Protein AF-A0A8C4W452-F1 (afdb_monomer_lite)

Secondary structure (DSSP, 8-state):
--TT-PPPPTT-EE-PBTTB---EE-GGG---HHHHHHHH-S--SSTTHHHHHHHHHH-TTHHHHSPP-----

Organism: NCBI:txid1825980

Structure (mmCIF, N/CA/C/O backbone):
data_AF-A0A8C4W452-F1
#
_entry.id   AF-A0A8C4W452-F1
#
loop_
_atom_site.group_PDB
_atom_site.id
_atom_site.type_symbol
_atom_site.label_atom_id
_atom_site.label_alt_id
_atom_site.label_comp_id
_atom_site.label_asym_id
_atom_site.label_entity_id
_atom_site.label_seq_id
_atom_site.pdbx_PDB_ins_code
_atom_site.Cartn_x
_atom_site.Cartn_y
_atom_site.Cartn_z
_atom_site.occupancy
_atom_site.B_iso_or_equiv
_atom_site.auth_seq_id
_atom_site.auth_comp_id
_atom_site.auth_asym_id
_atom_site.auth_atom_id
_atom_site.pdbx_PDB_model_num
ATOM 1 N N . ILE A 1 1 ? 13.493 -1.485 -24.316 1.00 44.97 1 ILE A N 1
ATOM 2 C CA . ILE A 1 1 ? 14.178 -1.784 -23.035 1.00 44.97 1 ILE A CA 1
ATOM 3 C C . ILE A 1 1 ? 15.430 -0.922 -23.051 1.00 44.97 1 ILE A C 1
ATOM 5 O O . ILE A 1 1 ? 16.227 -1.111 -23.957 1.00 44.97 1 ILE A O 1
ATOM 9 N N . ALA A 1 2 ? 15.506 0.113 -22.211 1.00 43.03 2 ALA A N 1
ATOM 10 C CA . ALA A 1 2 ? 16.620 1.061 -22.246 1.00 43.03 2 ALA A CA 1
ATOM 11 C C . ALA A 1 2 ? 17.893 0.415 -21.675 1.00 43.03 2 ALA A C 1
ATOM 13 O O . ALA A 1 2 ? 17.851 -0.235 -20.627 1.00 43.03 2 ALA A O 1
ATOM 14 N N . ASP A 1 3 ? 18.983 0.576 -22.416 1.00 47.06 3 ASP A N 1
ATOM 15 C CA . ASP A 1 3 ? 20.322 0.062 -22.145 1.00 47.06 3 ASP A CA 1
ATOM 16 C C . ASP A 1 3 ? 20.849 0.649 -20.820 1.00 47.06 3 ASP A C 1
ATOM 18 O O . ASP A 1 3 ? 20.903 1.865 -20.661 1.00 47.06 3 ASP A O 1
ATOM 22 N N . GLY A 1 4 ? 21.123 -0.200 -19.823 1.00 50.88 4 GLY A N 1
ATOM 23 C CA . GLY A 1 4 ? 21.599 0.214 -18.491 1.00 50.88 4 GLY A CA 1
ATOM 24 C C . GLY A 1 4 ? 20.602 0.050 -17.334 1.00 50.88 4 GLY A C 1
ATOM 25 O O . GLY A 1 4 ? 20.984 0.199 -16.172 1.00 50.88 4 GLY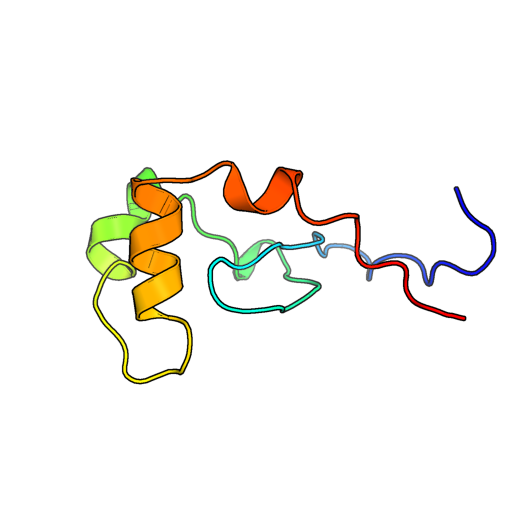 A O 1
ATOM 26 N N . ALA A 1 5 ? 19.345 -0.326 -17.597 1.00 52.84 5 ALA A N 1
ATOM 27 C CA . ALA A 1 5 ? 18.421 -0.691 -16.526 1.00 52.84 5 ALA A CA 1
ATOM 28 C C . ALA A 1 5 ? 18.887 -1.997 -15.859 1.00 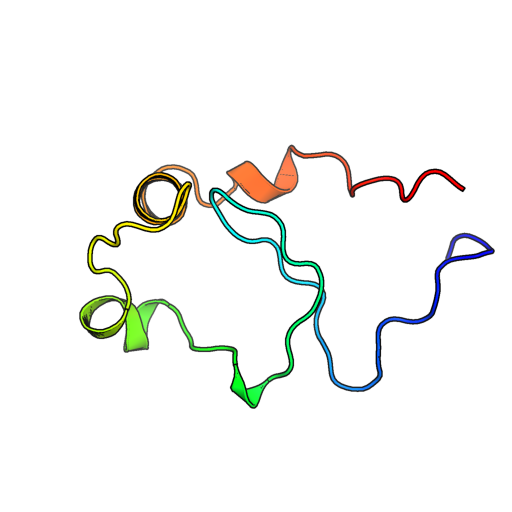52.84 5 ALA A C 1
ATOM 30 O O . ALA A 1 5 ? 18.732 -3.085 -16.422 1.00 52.84 5 ALA A O 1
ATOM 31 N N . VAL A 1 6 ? 19.454 -1.894 -14.650 1.00 56.16 6 VAL A N 1
ATOM 32 C CA . VAL A 1 6 ? 19.676 -3.050 -13.771 1.00 56.16 6 VAL A CA 1
ATOM 33 C C . VAL A 1 6 ? 18.389 -3.862 -13.732 1.00 56.16 6 VAL A C 1
ATOM 35 O O . VAL A 1 6 ? 17.333 -3.347 -13.357 1.00 56.16 6 VAL A O 1
ATOM 38 N N . LYS A 1 7 ? 18.468 -5.117 -14.196 1.00 64.31 7 LYS A N 1
ATOM 39 C CA . LYS A 1 7 ? 17.310 -6.011 -14.249 1.00 64.31 7 LYS A CA 1
ATOM 40 C C . LYS A 1 7 ? 16.633 -5.981 -12.875 1.00 64.31 7 LYS A C 1
ATOM 42 O O . LYS A 1 7 ? 17.343 -6.117 -11.872 1.00 64.31 7 LYS A O 1
ATOM 47 N N . PRO A 1 8 ? 15.302 -5.782 -12.805 1.00 65.38 8 PRO A N 1
ATOM 48 C CA . PRO A 1 8 ? 14.607 -5.816 -11.529 1.00 65.38 8 PRO A CA 1
ATOM 49 C C . PRO A 1 8 ? 14.979 -7.122 -10.819 1.00 65.38 8 PRO A C 1
ATOM 51 O O . PRO A 1 8 ? 15.087 -8.155 -11.493 1.00 65.38 8 PRO A O 1
ATOM 54 N N . PRO A 1 9 ? 15.234 -7.094 -9.497 1.00 71.75 9 PRO A N 1
ATOM 55 C CA . PRO A 1 9 ? 15.639 -8.293 -8.787 1.00 71.75 9 PRO A CA 1
ATOM 56 C C . PRO A 1 9 ? 14.647 -9.419 -9.092 1.00 71.75 9 PRO A C 1
ATOM 58 O O . PRO A 1 9 ? 13.436 -9.171 -9.045 1.00 71.75 9 PRO A O 1
ATOM 61 N N . PRO A 1 10 ? 15.125 -10.630 -9.422 1.00 75.00 10 PRO A N 1
ATOM 62 C CA . PRO A 1 10 ? 14.237 -11.730 -9.760 1.00 75.00 10 PRO A CA 1
ATOM 63 C C . PRO A 1 10 ? 13.220 -11.930 -8.631 1.00 75.00 10 PRO A C 1
ATOM 65 O O . PRO A 1 10 ? 13.558 -11.852 -7.447 1.00 75.00 10 PRO A O 1
ATOM 68 N N . ASN A 1 11 ? 11.958 -12.137 -9.007 1.00 82.00 11 ASN A N 1
ATOM 69 C CA . ASN A 1 11 ? 10.817 -12.294 -8.098 1.00 82.00 11 ASN A CA 1
ATOM 70 C C . ASN A 1 11 ? 10.480 -11.059 -7.239 1.00 82.00 11 ASN A C 1
ATOM 72 O O . ASN A 1 11 ? 9.862 -11.199 -6.180 1.00 82.00 11 ASN A O 1
ATOM 76 N N . LYS A 1 12 ? 10.856 -9.850 -7.675 1.00 83.56 12 LYS A N 1
ATOM 77 C CA . LYS A 1 12 ? 10.347 -8.598 -7.103 1.00 83.56 12 LYS A CA 1
ATOM 78 C C . LYS A 1 12 ? 9.589 -7.783 -8.138 1.00 83.56 12 LYS A C 1
ATOM 80 O O . LYS A 1 12 ? 9.984 -7.694 -9.296 1.00 83.56 12 LYS A O 1
ATOM 85 N N . TYR A 1 13 ? 8.524 -7.146 -7.679 1.00 84.50 13 TYR A N 1
ATOM 86 C CA . TYR A 1 13 ? 7.723 -6.227 -8.468 1.00 84.50 13 TYR A CA 1
ATOM 87 C C . TYR A 1 13 ? 8.176 -4.792 -8.209 1.00 84.50 13 TYR A C 1
ATOM 89 O O . TYR A 1 13 ? 8.476 -4.463 -7.054 1.00 84.50 13 TYR A O 1
ATOM 97 N N . PRO A 1 14 ? 8.225 -3.939 -9.246 1.00 83.75 14 PRO A N 1
ATOM 98 C CA . PRO A 1 14 ? 8.355 -2.510 -9.043 1.00 83.75 14 PRO A CA 1
ATOM 99 C C . PRO A 1 14 ? 7.082 -1.989 -8.371 1.00 83.75 14 PRO A C 1
ATOM 101 O O . PRO A 1 14 ? 5.988 -2.183 -8.897 1.00 83.75 14 PRO A O 1
ATOM 104 N N . ILE A 1 15 ? 7.213 -1.367 -7.199 1.00 85.50 15 ILE A N 1
ATOM 105 C CA . ILE A 1 15 ? 6.066 -0.860 -6.436 1.00 85.50 15 ILE A CA 1
ATOM 106 C C . ILE A 1 15 ? 6.121 0.657 -6.377 1.00 85.50 15 ILE A C 1
ATOM 108 O O . ILE A 1 15 ? 7.145 1.248 -6.040 1.00 85.50 15 ILE A O 1
ATOM 112 N N . PHE A 1 16 ? 4.985 1.280 -6.663 1.00 82.19 16 PHE A N 1
ATOM 113 C CA . PHE A 1 16 ? 4.736 2.664 -6.305 1.00 82.19 16 PHE A CA 1
ATOM 114 C C . PHE A 1 16 ? 4.069 2.697 -4.928 1.00 82.19 16 PHE A C 1
ATOM 116 O O . PHE A 1 16 ? 3.089 1.990 -4.698 1.00 82.19 16 PHE A O 1
ATOM 123 N N . PHE A 1 17 ? 4.597 3.506 -4.013 1.00 85.62 17 PHE A N 1
ATOM 124 C CA . PHE A 1 17 ? 3.948 3.763 -2.734 1.00 85.62 17 PHE A CA 1
ATOM 125 C C . PHE A 1 17 ? 3.286 5.137 -2.792 1.00 85.62 17 PHE A C 1
ATOM 127 O O . PHE A 1 17 ? 3.883 6.113 -3.227 1.00 85.62 17 PHE A O 1
ATOM 134 N N . PHE A 1 18 ? 2.049 5.219 -2.326 1.00 86.12 18 PHE A N 1
ATOM 135 C CA . PHE A 1 18 ? 1.416 6.504 -2.067 1.00 86.12 18 PHE A CA 1
ATOM 136 C C . PHE A 1 18 ? 2.130 7.198 -0.890 1.00 86.12 18 PHE A C 1
ATOM 138 O O . PHE A 1 18 ? 2.514 6.534 0.081 1.00 86.12 18 PHE A O 1
ATOM 145 N N . GLY A 1 19 ? 2.388 8.503 -1.005 1.00 81.50 19 GLY A N 1
ATOM 146 C CA . GLY A 1 19 ? 3.137 9.310 -0.028 1.00 81.50 19 GLY A CA 1
ATOM 147 C C . GLY A 1 19 ? 4.622 8.953 0.215 1.00 81.50 19 GLY A C 1
ATOM 148 O O . GLY A 1 19 ? 5.263 9.558 1.077 1.00 81.50 19 GLY A O 1
ATOM 149 N N . HIS A 1 20 ? 5.217 7.983 -0.493 1.00 76.00 20 HIS A N 1
ATOM 150 C CA . HIS A 1 20 ? 6.637 7.623 -0.333 1.00 76.00 20 HIS A CA 1
ATOM 151 C C . HIS A 1 20 ? 7.200 6.890 -1.560 1.00 76.00 20 HIS A C 1
ATOM 153 O O . HIS A 1 20 ? 6.450 6.361 -2.363 1.00 76.00 20 HIS A O 1
ATOM 159 N N . THR A 1 21 ? 8.523 6.750 -1.684 1.00 69.19 21 THR A N 1
ATOM 160 C CA . THR A 1 21 ? 9.129 6.014 -2.809 1.00 69.19 21 THR A CA 1
ATOM 161 C C . THR A 1 21 ? 9.939 4.823 -2.305 1.00 69.19 21 THR A C 1
ATOM 163 O O . THR A 1 21 ? 10.964 4.984 -1.646 1.00 69.19 21 THR A O 1
ATOM 166 N N . ARG A 1 22 ? 9.494 3.600 -2.618 1.00 67.62 22 ARG A N 1
ATOM 167 C CA . ARG A 1 22 ? 10.203 2.341 -2.320 1.00 67.62 22 ARG A CA 1
ATOM 168 C C . ARG A 1 22 ? 10.119 1.433 -3.551 1.00 67.62 22 ARG A C 1
ATOM 170 O O . ARG A 1 22 ? 9.037 0.946 -3.842 1.00 67.62 22 ARG A O 1
ATOM 177 N N . PRO A 1 23 ? 11.231 1.178 -4.259 1.00 73.38 23 PRO A N 1
ATOM 178 C CA . PRO A 1 23 ? 11.143 0.774 -5.659 1.00 73.38 23 PRO A CA 1
ATOM 179 C C . PRO A 1 23 ? 10.815 -0.704 -5.895 1.00 73.38 23 PRO A C 1
ATOM 181 O O . PRO A 1 23 ? 10.295 -1.004 -6.957 1.00 73.38 23 PRO A O 1
ATOM 184 N N . PHE A 1 24 ? 11.074 -1.632 -4.959 1.00 82.56 24 PHE A N 1
ATOM 185 C CA . PHE A 1 24 ? 10.864 -3.072 -5.200 1.00 82.56 24 PHE A CA 1
ATOM 186 C C . PHE A 1 24 ? 10.392 -3.848 -3.964 1.00 82.56 24 PHE A C 1
ATOM 188 O O . PHE A 1 24 ? 11.006 -3.741 -2.897 1.00 82.56 24 PHE A O 1
ATOM 195 N N . LEU A 1 25 ? 9.375 -4.701 -4.124 1.00 86.62 25 LEU A N 1
ATOM 196 C CA . LEU A 1 25 ? 8.916 -5.663 -3.108 1.00 86.62 25 LEU A CA 1
ATOM 197 C C . LEU A 1 25 ? 8.728 -7.064 -3.690 1.00 86.62 25 LEU A C 1
ATOM 199 O O . LEU A 1 25 ? 8.432 -7.221 -4.871 1.00 86.62 25 LEU A O 1
ATOM 203 N N . GLY A 1 26 ? 8.883 -8.087 -2.849 1.00 87.00 26 GLY A N 1
ATOM 204 C CA . GLY A 1 26 ? 8.537 -9.460 -3.213 1.00 87.00 26 GLY A CA 1
ATOM 205 C C . GLY A 1 26 ? 7.055 -9.774 -2.950 1.00 87.00 26 GLY A C 1
ATOM 206 O O . GLY A 1 26 ? 6.431 -9.092 -2.138 1.00 87.00 26 GLY A O 1
ATOM 207 N N . PRO A 1 27 ? 6.502 -10.843 -3.554 1.00 88.50 27 PRO A N 1
ATOM 208 C CA . PRO A 1 27 ? 5.100 -11.237 -3.385 1.00 88.50 27 PRO A CA 1
ATOM 209 C C . PRO A 1 27 ? 4.667 -11.421 -1.923 1.00 88.50 27 PRO A C 1
ATOM 211 O O . PRO A 1 27 ? 3.537 -11.116 -1.570 1.00 88.50 27 PRO A O 1
ATOM 214 N N . LYS A 1 28 ? 5.577 -11.878 -1.053 1.00 90.12 28 LYS A N 1
ATOM 215 C CA . LYS A 1 28 ? 5.318 -12.082 0.383 1.00 90.12 28 LYS A CA 1
ATOM 216 C C . LYS A 1 28 ? 4.982 -10.796 1.152 1.00 90.12 28 LYS A C 1
ATOM 218 O O . LYS A 1 28 ? 4.386 -10.870 2.220 1.00 90.12 28 LYS A O 1
ATOM 223 N N . ASP A 1 29 ? 5.401 -9.645 0.624 1.00 88.62 29 ASP A N 1
ATOM 224 C CA . ASP A 1 29 ? 5.211 -8.329 1.236 1.00 88.62 29 ASP A CA 1
ATOM 225 C C . ASP A 1 29 ? 4.051 -7.559 0.570 1.00 88.62 29 ASP A C 1
ATOM 227 O O . ASP A 1 29 ? 3.824 -6.390 0.885 1.00 88.62 29 ASP A O 1
ATOM 231 N N . LEU A 1 30 ? 3.327 -8.198 -0.360 1.00 90.31 30 LEU A N 1
ATOM 232 C CA . LEU A 1 30 ? 2.199 -7.623 -1.087 1.00 90.31 30 LEU A CA 1
ATOM 233 C C . LEU A 1 30 ? 0.887 -8.238 -0.606 1.00 90.31 30 LEU A C 1
ATOM 235 O O . LEU A 1 30 ? 0.697 -9.452 -0.624 1.00 90.31 30 LEU A O 1
ATOM 239 N N . PHE A 1 31 ? -0.041 -7.372 -0.210 1.00 91.88 31 PHE A N 1
ATOM 240 C CA . PHE A 1 31 ? -1.343 -7.762 0.315 1.00 91.88 31 PHE A CA 1
ATOM 241 C C . PHE A 1 31 ? -2.445 -7.087 -0.508 1.00 91.88 31 PHE A C 1
ATOM 243 O O . PHE A 1 31 ? -2.371 -5.873 -0.709 1.00 91.88 31 PHE A O 1
ATOM 250 N N . PRO A 1 32 ? -3.473 -7.826 -0.971 1.00 93.56 32 PRO A N 1
ATOM 251 C CA . PRO A 1 32 ? -4.610 -7.229 -1.666 1.00 93.56 32 PRO A CA 1
ATOM 252 C C . PRO A 1 32 ? -5.295 -6.168 -0.801 1.00 93.56 32 PRO A C 1
ATOM 254 O O . PRO A 1 32 ? -5.670 -6.454 0.340 1.00 93.56 32 PRO A O 1
ATOM 257 N N . TYR A 1 33 ? -5.468 -4.960 -1.344 1.00 91.62 33 TYR A N 1
ATOM 258 C CA . TYR A 1 33 ? -5.983 -3.811 -0.594 1.00 91.62 33 TYR A CA 1
ATOM 259 C C . TYR A 1 33 ? -7.339 -4.106 0.059 1.00 91.62 33 TYR A C 1
ATOM 261 O O . TYR A 1 33 ? -7.459 -4.005 1.278 1.00 91.62 33 TYR A O 1
ATOM 269 N N . ASP A 1 34 ? -8.324 -4.573 -0.713 1.00 91.56 34 ASP A N 1
ATOM 270 C CA . ASP A 1 34 ? -9.701 -4.761 -0.232 1.00 91.56 34 ASP A CA 1
ATOM 271 C C . ASP A 1 34 ? -9.813 -5.735 0.942 1.00 91.56 34 ASP A C 1
ATOM 273 O O . ASP A 1 34 ? -10.638 -5.549 1.833 1.00 91.56 34 ASP A O 1
ATOM 277 N N . LYS A 1 35 ? -8.945 -6.752 0.976 1.00 95.75 35 LYS A N 1
ATOM 278 C CA . LYS A 1 35 ? -8.930 -7.773 2.030 1.00 95.75 35 LYS A CA 1
ATOM 279 C C . LYS A 1 35 ? -8.205 -7.311 3.297 1.00 95.75 35 LYS A C 1
ATOM 281 O O . LYS A 1 35 ? -8.462 -7.840 4.375 1.00 95.75 35 LYS A O 1
ATOM 286 N N . TYR A 1 36 ? -7.270 -6.371 3.176 1.00 94.69 36 TYR A N 1
ATOM 287 C CA . TYR A 1 36 ? -6.372 -5.991 4.268 1.00 94.69 36 TYR A CA 1
ATOM 288 C C . TYR A 1 36 ? -6.494 -4.527 4.712 1.00 94.69 36 TYR A C 1
ATOM 290 O O . TYR A 1 36 ? -5.820 -4.138 5.672 1.00 94.69 36 TYR A O 1
ATOM 298 N N . LYS A 1 37 ? -7.364 -3.726 4.085 1.00 91.44 37 LYS A N 1
ATOM 299 C CA . LYS A 1 37 ? -7.582 -2.316 4.440 1.00 91.44 37 LYS A CA 1
ATOM 300 C C . LYS A 1 37 ? -7.943 -2.121 5.916 1.00 91.44 37 LY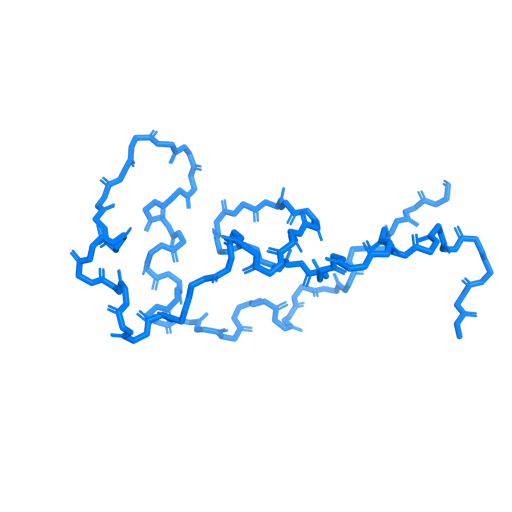S A C 1
ATOM 302 O O . LYS A 1 37 ? -7.390 -1.235 6.551 1.00 91.44 37 LYS A O 1
ATOM 307 N N . ASP A 1 38 ? -8.745 -3.001 6.512 1.00 93.56 38 ASP A N 1
ATOM 308 C CA . ASP A 1 38 ? -9.157 -2.856 7.919 1.00 93.56 38 ASP A CA 1
ATOM 309 C C . ASP A 1 38 ? -8.003 -3.145 8.895 1.00 93.56 38 ASP A C 1
ATOM 311 O O . ASP A 1 38 ? -7.954 -2.641 10.022 1.00 93.56 38 ASP A O 1
ATOM 315 N N . LYS A 1 39 ? -7.027 -3.945 8.451 1.00 94.81 39 LYS A N 1
ATOM 316 C CA . LYS A 1 39 ? -5.834 -4.293 9.226 1.00 94.81 39 LYS A CA 1
ATOM 317 C C . LYS A 1 39 ? -4.731 -3.243 9.084 1.00 94.81 39 LYS A C 1
ATOM 319 O O . LYS A 1 39 ? -4.138 -2.869 10.096 1.00 94.81 39 LYS A O 1
ATOM 324 N N . TYR A 1 40 ? -4.446 -2.795 7.858 1.00 92.94 40 TYR A N 1
ATOM 325 C CA . TYR A 1 40 ? -3.286 -1.946 7.535 1.00 92.94 40 TYR A CA 1
ATOM 326 C C . TYR A 1 40 ? -3.626 -0.492 7.181 1.00 92.94 40 TYR A C 1
ATOM 328 O O . TYR A 1 40 ? -2.733 0.349 7.199 1.00 92.94 40 TYR A O 1
ATOM 336 N N . GLY A 1 41 ? -4.889 -0.164 6.918 1.00 92.94 41 GLY A N 1
ATOM 337 C CA . GLY A 1 41 ? -5.366 1.182 6.583 1.00 92.94 41 GLY A CA 1
ATOM 338 C C . GLY A 1 41 ? -5.532 2.108 7.791 1.00 92.94 41 GLY A C 1
ATOM 339 O O . GLY A 1 41 ? -6.423 2.951 7.801 1.00 92.94 41 GLY A O 1
ATOM 340 N N . LYS A 1 42 ? -4.718 1.928 8.836 1.00 94.94 42 LYS A N 1
ATOM 341 C CA . LYS A 1 42 ? -4.790 2.703 10.084 1.00 94.94 42 LYS A CA 1
ATOM 342 C C . LYS A 1 42 ? -3.712 3.787 10.097 1.00 94.94 42 LYS A C 1
ATOM 344 O O . LYS A 1 42 ? -2.591 3.479 9.692 1.00 94.94 42 LYS A O 1
ATOM 349 N N . PRO A 1 43 ? -3.991 5.004 10.602 1.00 94.31 43 PRO A N 1
ATOM 350 C CA . PRO A 1 43 ? -3.001 6.077 10.658 1.00 94.31 43 PRO A CA 1
ATOM 351 C C . PRO A 1 43 ? -1.680 5.660 11.318 1.00 94.31 43 PRO A C 1
ATOM 353 O O . PRO A 1 43 ? -1.659 4.893 12.284 1.00 94.31 43 PRO A O 1
ATOM 356 N N . ASN A 1 44 ? -0.568 6.193 10.815 1.00 92.62 44 ASN A N 1
ATOM 357 C CA . ASN A 1 44 ? 0.783 5.896 11.289 1.00 92.62 44 ASN A CA 1
ATOM 358 C C . ASN A 1 44 ? 1.608 7.187 11.428 1.00 92.62 44 ASN A C 1
ATOM 360 O O . ASN A 1 44 ? 1.370 8.173 10.738 1.00 92.62 44 ASN A O 1
ATOM 364 N N . LYS A 1 45 ? 2.614 7.179 12.311 1.00 92.69 45 LYS A N 1
ATOM 365 C CA . LYS A 1 45 ? 3.509 8.325 12.552 1.00 92.69 45 LYS A CA 1
ATOM 366 C C . LYS A 1 45 ? 4.598 8.489 11.484 1.00 92.69 45 LYS A C 1
ATOM 368 O O . LYS A 1 45 ? 5.326 9.477 11.503 1.00 92.69 45 LYS A O 1
ATOM 373 N N . ARG A 1 46 ? 4.761 7.522 10.574 1.00 89.50 46 ARG A N 1
ATOM 374 C CA . ARG A 1 46 ? 5.742 7.609 9.482 1.00 89.50 46 ARG A CA 1
ATOM 375 C C . ARG A 1 46 ? 5.357 8.721 8.503 1.00 89.50 46 ARG A C 1
ATOM 377 O O . ARG A 1 46 ? 4.212 8.788 8.063 1.00 89.50 46 ARG A O 1
ATOM 384 N N . LYS A 1 47 ? 6.334 9.558 8.137 1.00 88.50 47 LYS A N 1
ATOM 385 C CA . LYS A 1 47 ? 6.163 10.627 7.142 1.00 88.50 47 LYS A CA 1
ATOM 386 C C . LYS A 1 47 ? 5.583 10.053 5.843 1.00 88.50 47 LYS A C 1
ATOM 388 O O . LYS A 1 47 ? 6.045 9.009 5.388 1.00 88.50 47 LYS A O 1
ATOM 393 N N . GLY A 1 48 ? 4.572 10.723 5.292 1.00 87.44 48 GLY A N 1
ATOM 394 C CA . GLY A 1 48 ? 3.898 10.323 4.054 1.00 87.44 48 GLY A CA 1
ATOM 395 C C . GLY A 1 48 ? 2.915 9.155 4.186 1.00 87.44 48 GLY A C 1
ATOM 396 O O . GLY A 1 48 ? 2.162 8.890 3.260 1.00 87.44 48 GLY A O 1
ATOM 397 N N . PHE A 1 49 ? 2.842 8.462 5.331 1.00 91.44 49 PHE A N 1
ATOM 398 C CA . PHE A 1 49 ? 1.940 7.312 5.459 1.00 91.44 49 PHE A CA 1
ATOM 399 C C . PHE A 1 49 ? 0.465 7.726 5.452 1.00 91.44 49 PHE A C 1
ATOM 401 O O . PHE A 1 49 ? -0.332 7.147 4.723 1.00 91.44 49 PHE A O 1
ATOM 408 N N . ASN A 1 50 ? 0.098 8.738 6.245 1.00 92.44 50 ASN A N 1
ATOM 409 C CA . ASN A 1 50 ? -1.289 9.210 6.312 1.00 92.44 50 ASN A CA 1
ATOM 410 C C . ASN A 1 50 ? -1.731 9.878 5.001 1.00 92.44 50 ASN A C 1
ATOM 412 O O . ASN A 1 50 ? -2.873 9.702 4.593 1.00 92.44 50 ASN A O 1
ATOM 416 N N .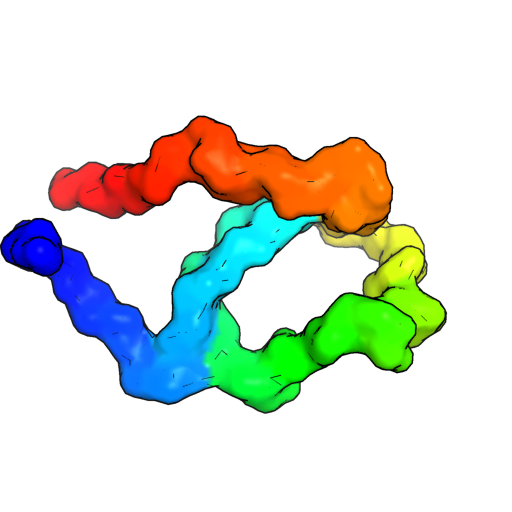 GLU A 1 51 ? -0.818 10.583 4.325 1.00 91.31 51 GLU A N 1
ATOM 417 C CA . GLU A 1 51 ? -1.032 11.096 2.965 1.00 91.31 51 GLU A CA 1
ATOM 418 C C . GLU A 1 51 ? -1.300 9.935 2.005 1.00 91.31 51 GLU A C 1
ATOM 420 O O . GLU A 1 51 ? -2.303 9.941 1.299 1.00 91.31 51 GLU A O 1
ATOM 425 N N . GLY A 1 52 ? -0.493 8.872 2.075 1.00 90.81 52 GLY A N 1
ATOM 426 C CA . GLY A 1 52 ? -0.678 7.698 1.234 1.00 90.81 52 GLY A CA 1
ATOM 427 C C . GLY A 1 52 ? -1.993 6.944 1.472 1.00 90.81 52 GLY A C 1
ATOM 428 O O . GLY A 1 52 ? -2.591 6.438 0.522 1.00 90.81 52 GLY A O 1
ATOM 429 N N . LEU A 1 53 ? -2.486 6.902 2.718 1.00 93.12 53 LEU A N 1
ATOM 430 C CA . LEU A 1 53 ? -3.818 6.362 3.028 1.00 93.12 53 LEU A CA 1
ATOM 431 C C . LEU A 1 53 ? -4.943 7.183 2.389 1.00 93.12 53 LEU A C 1
ATOM 433 O O . LEU A 1 53 ? -5.953 6.615 1.977 1.00 93.12 53 LEU A O 1
ATOM 437 N N . TRP A 1 54 ? -4.783 8.504 2.326 1.00 92.06 54 TRP A N 1
ATOM 438 C CA . TRP A 1 54 ? -5.759 9.378 1.685 1.00 92.06 54 TRP A CA 1
ATOM 439 C C . TRP A 1 54 ? -5.696 9.251 0.158 1.00 92.06 54 TRP A C 1
ATOM 441 O O . TRP A 1 54 ? -6.737 9.100 -0.485 1.00 92.06 54 TRP A O 1
ATOM 451 N N . GLU A 1 55 ? -4.493 9.242 -0.419 1.00 91.50 55 GLU A N 1
ATOM 452 C CA . GLU A 1 55 ? -4.272 9.132 -1.865 1.00 91.50 55 GLU A CA 1
ATOM 453 C C . GLU A 1 55 ? -4.870 7.848 -2.443 1.00 91.50 55 GLU A C 1
ATOM 455 O O . GLU A 1 55 ? -5.593 7.915 -3.430 1.00 91.50 55 GLU A O 1
ATOM 460 N N . ILE A 1 56 ? -4.664 6.687 -1.813 1.00 89.38 56 ILE A N 1
ATOM 461 C CA . ILE A 1 56 ? -5.209 5.424 -2.340 1.00 89.38 56 ILE A CA 1
ATOM 462 C C . ILE A 1 56 ? -6.748 5.405 -2.388 1.00 89.38 56 ILE A C 1
ATOM 464 O O . ILE A 1 56 ? -7.325 4.706 -3.216 1.00 89.38 56 ILE A O 1
ATOM 468 N N . GLN A 1 57 ? -7.418 6.171 -1.521 1.00 90.19 57 GLN A N 1
ATOM 469 C CA . GLN A 1 57 ? -8.882 6.255 -1.474 1.00 90.19 57 GLN A CA 1
ATOM 470 C C . GLN A 1 57 ? -9.447 7.322 -2.417 1.00 90.19 57 GLN A C 1
ATOM 472 O O . GLN A 1 57 ? -10.501 7.11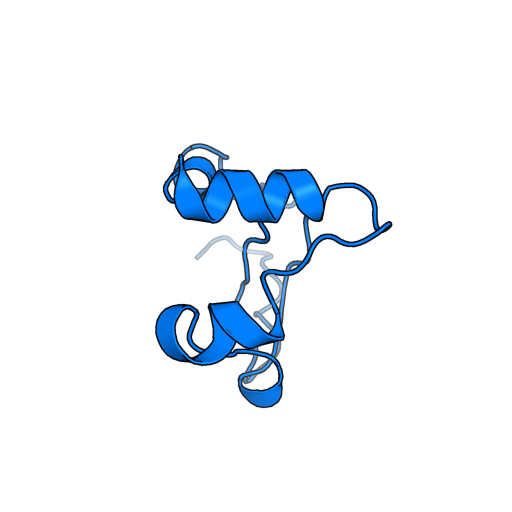3 -3.010 1.00 90.19 57 GLN A O 1
ATOM 477 N N . ASN A 1 58 ? -8.768 8.466 -2.539 1.00 91.00 58 ASN A N 1
ATOM 478 C CA . ASN A 1 58 ? -9.312 9.658 -3.199 1.00 91.00 58 ASN A CA 1
ATOM 479 C C . ASN A 1 58 ? -8.669 9.937 -4.563 1.00 91.00 58 ASN A C 1
ATOM 481 O O . ASN A 1 58 ? -9.286 10.566 -5.418 1.00 91.00 58 ASN A O 1
ATOM 485 N N . ASN A 1 59 ? -7.436 9.479 -4.777 1.00 87.94 59 ASN A N 1
ATOM 486 C CA . ASN A 1 59 ? -6.697 9.648 -6.023 1.00 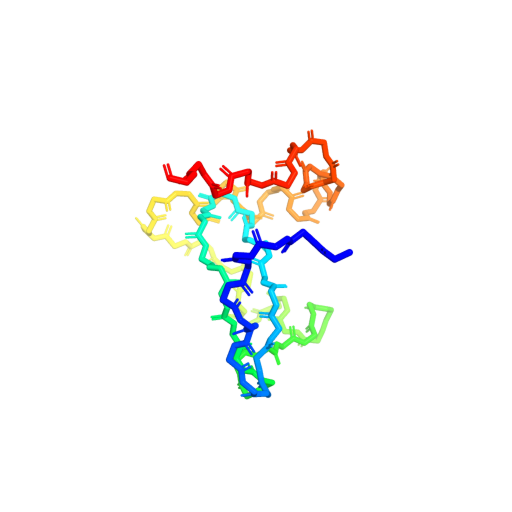87.94 59 ASN A CA 1
ATOM 487 C C . ASN A 1 59 ? -5.801 8.427 -6.326 1.00 87.94 59 ASN A C 1
ATOM 489 O O . ASN A 1 59 ? -4.571 8.545 -6.381 1.00 87.94 59 ASN A O 1
ATOM 493 N N . PRO A 1 60 ? -6.391 7.241 -6.568 1.00 83.44 60 PRO A N 1
ATOM 494 C CA . PRO A 1 60 ? -5.626 6.017 -6.818 1.00 83.44 60 PRO A CA 1
ATOM 495 C C . PRO A 1 60 ? -4.781 6.077 -8.103 1.00 83.44 60 PRO A C 1
ATOM 497 O O . PRO A 1 60 ? -3.914 5.232 -8.313 1.00 83.44 60 PRO A O 1
ATOM 500 N N . HIS A 1 61 ? -5.003 7.074 -8.966 1.00 78.94 61 HIS A N 1
ATOM 501 C CA . HIS A 1 61 ? -4.242 7.283 -10.197 1.00 78.94 61 HIS A CA 1
ATOM 502 C C . HIS A 1 61 ? -3.097 8.294 -10.060 1.00 78.94 61 HIS A C 1
ATOM 504 O O . HIS A 1 61 ? -2.375 8.499 -11.038 1.00 78.94 61 HIS A O 1
ATOM 510 N N . ALA A 1 62 ? -2.874 8.878 -8.873 1.00 70.06 62 ALA A N 1
ATOM 511 C CA . ALA A 1 62 ? -1.767 9.810 -8.616 1.00 70.06 62 ALA A CA 1
ATOM 512 C C . ALA A 1 62 ? -0.407 9.264 -9.100 1.00 70.06 62 ALA A C 1
ATOM 514 O O . ALA A 1 62 ? 0.442 10.009 -9.586 1.00 70.06 62 ALA A O 1
ATOM 515 N N . SER A 1 63 ? -0.242 7.941 -9.042 1.00 62.16 63 SER A N 1
ATOM 516 C CA . SER A 1 63 ? 0.940 7.185 -9.463 1.00 62.16 63 SER A CA 1
ATOM 517 C C . SER A 1 63 ? 1.259 7.272 -10.958 1.00 62.16 63 SER A C 1
ATOM 519 O O . SER A 1 63 ? 2.425 7.196 -11.328 1.00 62.16 63 SER A O 1
ATOM 521 N N . TYR A 1 64 ? 0.244 7.395 -11.821 1.00 56.62 64 TYR A N 1
ATOM 522 C CA . TYR A 1 64 ? 0.409 7.317 -13.281 1.00 56.62 64 TYR A CA 1
ATOM 523 C C . TYR A 1 64 ? 0.874 8.637 -13.908 1.00 56.62 64 TYR A C 1
ATOM 525 O O . TYR A 1 64 ? 1.366 8.635 -15.033 1.00 56.62 64 TYR A O 1
ATOM 533 N N . SER A 1 65 ? 0.715 9.756 -13.195 1.00 49.94 65 SER A N 1
ATOM 534 C CA . SER A 1 65 ? 1.128 11.088 -13.661 1.00 49.94 65 SER A CA 1
ATOM 535 C C . SER A 1 65 ? 2.596 11.393 -13.347 1.00 49.94 65 SER A C 1
ATOM 537 O O . SER A 1 65 ? 3.230 12.205 -14.020 1.00 49.94 65 SER A O 1
ATOM 539 N N . ALA A 1 66 ? 3.172 10.721 -12.344 1.00 51.53 66 ALA A N 1
ATOM 540 C CA . ALA A 1 66 ? 4.598 10.823 -12.091 1.00 51.53 66 ALA A CA 1
ATOM 541 C C . ALA A 1 66 ? 5.337 10.145 -13.257 1.00 51.53 66 ALA A C 1
ATOM 543 O O . ALA A 1 66 ? 5.130 8.946 -13.475 1.00 51.53 66 ALA A O 1
ATOM 544 N N . PRO A 1 67 ? 6.185 10.865 -14.021 1.00 47.66 67 PRO A N 1
ATOM 545 C CA . PRO A 1 67 ? 7.006 10.216 -15.030 1.00 47.66 67 PRO A CA 1
ATOM 546 C C . PRO A 1 67 ? 7.764 9.071 -14.350 1.00 47.66 67 PRO A C 1
ATOM 548 O O . PRO A 1 67 ? 8.203 9.252 -13.205 1.00 47.66 67 PRO A O 1
ATOM 551 N N . PRO A 1 68 ? 7.899 7.895 -15.001 1.00 50.72 68 PRO A N 1
ATOM 552 C CA . PRO A 1 68 ? 8.702 6.814 -14.452 1.00 50.72 68 PRO A CA 1
ATOM 553 C C . PRO A 1 68 ? 10.025 7.444 -14.069 1.00 50.72 68 PRO A C 1
ATOM 555 O O . PRO A 1 68 ? 10.625 8.115 -14.909 1.00 50.72 68 PRO A O 1
ATOM 558 N N . VAL A 1 69 ? 10.388 7.341 -12.786 1.00 50.25 69 VAL A N 1
ATOM 559 C CA . VAL A 1 69 ? 11.579 7.986 -12.244 1.00 50.25 69 VAL A CA 1
ATOM 560 C C . VAL A 1 69 ? 12.707 7.576 -13.169 1.00 50.25 69 VAL A C 1
ATOM 562 O O . VAL A 1 69 ? 13.122 6.417 -13.168 1.00 50.25 69 VAL A O 1
ATOM 565 N N . SER A 1 70 ? 13.110 8.500 -14.042 1.00 46.91 70 SER A N 1
ATOM 566 C CA . SER A 1 70 ? 14.249 8.306 -14.907 1.00 46.91 70 SER A CA 1
ATOM 567 C C . SER A 1 70 ? 15.373 8.201 -13.909 1.00 46.91 70 SER A C 1
ATOM 569 O O . SER A 1 70 ? 15.768 9.205 -13.317 1.00 46.91 70 SER A O 1
ATOM 571 N N . VAL A 1 71 ? 15.800 6.972 -13.641 1.00 43.72 71 VAL A N 1
ATOM 572 C CA . VAL A 1 71 ? 17.094 6.687 -13.047 1.00 43.72 71 VAL A CA 1
ATOM 573 C C . VAL A 1 71 ? 18.075 7.451 -13.925 1.00 43.72 71 VAL A C 1
ATOM 575 O O . VAL A 1 71 ? 18.361 7.049 -15.048 1.00 43.72 71 VAL A O 1
ATOM 578 N N . ARG A 1 72 ? 18.423 8.668 -13.490 1.00 34.16 72 ARG A N 1
ATOM 579 C CA . ARG A 1 72 ? 19.460 9.460 -14.130 1.00 34.16 72 ARG A CA 1
ATOM 580 C C . ARG A 1 72 ? 20.722 8.620 -13.991 1.00 34.16 72 ARG A C 1
ATOM 582 O O . ARG A 1 72 ? 21.028 8.178 -12.883 1.00 34.16 72 ARG A O 1
ATOM 589 N N . ALA A 1 73 ? 21.302 8.335 -15.153 1.00 36.94 73 ALA A N 1
ATOM 590 C CA . ALA A 1 73 ? 22.555 7.624 -15.337 1.00 36.94 73 ALA A CA 1
ATOM 591 C C . ALA A 1 73 ? 23.689 8.265 -14.532 1.00 36.94 73 ALA A C 1
ATOM 593 O O . ALA A 1 73 ? 23.636 9.504 -14.334 1.00 36.94 73 ALA A O 1
#

pLDDT: mean 77.47, std 17.73, range [34.16, 95.75]

Sequence (73 aa):
IADGAVKPPPNKYPIFFFGHTRPFLGPKDLFPYDKYKDKYGKPNKRKGFNEGLWEIQNNPHASYSAPPVSVRA

Radius of gyration: 14.13 Å; chains: 1; bounding box: 32×23×36 Å

Foldseek 3Di:
DDPPPPPQPPQWDQDDAQQDHDGIDHPVPDDDCVVCCVPQLDDDPDGRSVRRSVCVVPPVCPVVPPDPPPPPD